Protein AF-A0AAU6R6V4-F1 (afdb_monomer_lite)

Structure (mmCIF, N/CA/C/O backbone):
data_AF-A0AAU6R6V4-F1
#
_entry.id   AF-A0AAU6R6V4-F1
#
loop_
_atom_site.group_PDB
_atom_site.id
_atom_site.type_symbol
_atom_site.label_atom_id
_atom_site.label_alt_id
_atom_site.label_comp_id
_atom_site.label_asym_id
_atom_site.label_entity_id
_atom_site.label_seq_id
_atom_site.pdbx_PDB_ins_code
_atom_site.Cartn_x
_atom_site.Cartn_y
_atom_site.Cartn_z
_atom_site.occupancy
_atom_site.B_iso_or_equiv
_atom_site.auth_seq_id
_atom_site.auth_comp_id
_atom_site.auth_asym_id
_atom_site.auth_atom_id
_atom_site.pdbx_PDB_model_num
ATOM 1 N N . MET A 1 1 ? -21.274 -19.424 3.485 1.00 89.50 1 MET A N 1
ATOM 2 C CA . MET A 1 1 ? -20.753 -18.038 3.479 1.00 89.50 1 MET A CA 1
ATOM 3 C C . MET A 1 1 ? -19.870 -17.840 4.703 1.00 89.50 1 MET A C 1
ATOM 5 O O . MET A 1 1 ? -20.222 -18.362 5.752 1.00 89.50 1 MET A O 1
ATOM 9 N N . LYS A 1 2 ? -18.734 -17.145 4.576 1.00 93.50 2 LYS A N 1
ATOM 10 C CA . LYS A 1 2 ? -17.855 -16.782 5.702 1.00 93.50 2 LYS A CA 1
ATOM 11 C C . LYS A 1 2 ? -17.654 -15.264 5.681 1.00 93.50 2 LYS A C 1
ATOM 13 O O . LYS A 1 2 ? -17.464 -14.715 4.601 1.00 93.50 2 LYS A O 1
ATOM 18 N N . ILE A 1 3 ? -17.742 -14.607 6.837 1.00 93.75 3 ILE A N 1
ATOM 19 C CA . ILE A 1 3 ? -17.631 -13.146 6.977 1.00 93.75 3 ILE A CA 1
ATOM 20 C C . ILE A 1 3 ? -16.409 -12.850 7.843 1.00 93.75 3 ILE A C 1
ATOM 22 O O . ILE A 1 3 ? -16.296 -13.384 8.946 1.00 93.75 3 ILE A O 1
ATOM 26 N N . TYR A 1 4 ? -15.512 -12.001 7.344 1.00 91.88 4 TYR A N 1
ATOM 27 C CA . TYR A 1 4 ? -1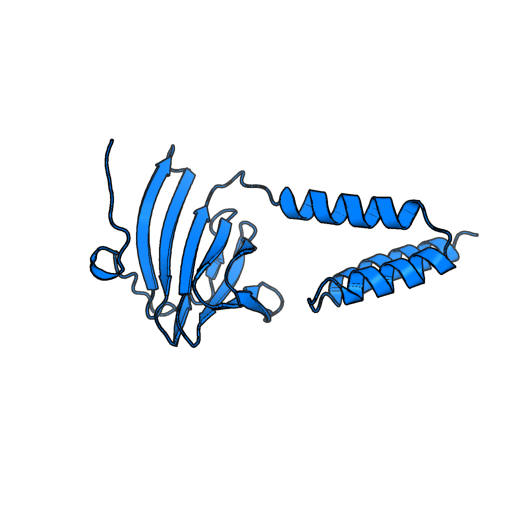4.274 -11.635 8.025 1.00 91.88 4 TYR A CA 1
ATOM 28 C C . TYR A 1 4 ? -14.221 -10.116 8.230 1.00 91.88 4 TYR A C 1
ATOM 30 O O . TYR A 1 4 ? -14.187 -9.375 7.249 1.00 91.88 4 TYR A O 1
ATOM 38 N N . PRO A 1 5 ? -14.236 -9.631 9.480 1.00 93.94 5 PRO A N 1
ATOM 39 C CA . PRO A 1 5 ? -14.067 -8.212 9.774 1.00 93.94 5 PRO A CA 1
ATOM 40 C C . PRO A 1 5 ? -12.617 -7.781 9.533 1.00 93.94 5 PRO A C 1
ATOM 42 O O . PRO A 1 5 ? -11.692 -8.451 9.984 1.00 93.94 5 PRO A O 1
ATOM 45 N N . LEU A 1 6 ? -12.434 -6.642 8.862 1.00 96.44 6 LEU A N 1
ATOM 46 C CA . LEU A 1 6 ? -11.124 -6.103 8.466 1.00 96.44 6 LEU A CA 1
ATOM 47 C C . LEU A 1 6 ? -10.718 -4.873 9.282 1.00 96.44 6 LEU A C 1
ATOM 49 O O . LEU A 1 6 ? -9.930 -4.052 8.825 1.00 96.44 6 LEU A O 1
ATOM 53 N N . GLU A 1 7 ? -11.266 -4.718 10.483 1.00 96.25 7 GLU A N 1
ATOM 54 C CA . GLU A 1 7 ? -10.914 -3.632 11.398 1.00 96.25 7 GLU A CA 1
ATOM 55 C C . GLU A 1 7 ? -9.426 -3.684 11.780 1.00 96.25 7 GLU A C 1
ATOM 57 O O . GLU A 1 7 ? -8.831 -4.759 11.895 1.00 96.25 7 GLU A O 1
ATOM 62 N N . LYS A 1 8 ? -8.824 -2.518 12.040 1.00 96.88 8 LYS A N 1
ATOM 63 C CA . LYS A 1 8 ? -7.417 -2.409 12.464 1.00 96.88 8 LYS A CA 1
ATOM 64 C C . LYS A 1 8 ? -7.114 -3.228 13.725 1.00 96.88 8 LYS A C 1
ATOM 66 O O . LYS A 1 8 ? -6.031 -3.782 13.845 1.00 96.88 8 LYS A O 1
ATOM 71 N N . SER A 1 9 ? -8.075 -3.343 14.646 1.00 96.69 9 SER A N 1
ATOM 72 C CA . SER A 1 9 ? -7.959 -4.123 15.892 1.00 96.69 9 SER A CA 1
ATOM 73 C C . SER A 1 9 ? -7.680 -5.615 15.665 1.00 96.69 9 SER A C 1
ATOM 75 O O . SER A 1 9 ? -7.180 -6.283 16.566 1.00 96.69 9 SER A O 1
ATOM 77 N N . LYS A 1 10 ? -7.995 -6.136 14.472 1.00 96.06 10 LYS A N 1
ATOM 78 C CA . LYS A 1 10 ? -7.774 -7.532 14.062 1.00 96.06 10 LYS A CA 1
ATOM 79 C C . LYS A 1 10 ? -6.592 -7.694 13.107 1.00 96.06 10 LYS A C 1
ATOM 81 O O . LYS A 1 10 ? -6.241 -8.816 12.750 1.00 96.06 10 LYS A O 1
ATOM 86 N N . ALA A 1 11 ? -5.975 -6.582 12.719 1.00 97.06 11 ALA A N 1
ATOM 87 C CA . ALA A 1 11 ? -4.837 -6.558 11.826 1.00 97.06 11 ALA A CA 1
ATOM 88 C C . ALA A 1 11 ? -3.541 -6.899 12.572 1.00 97.06 11 ALA A C 1
ATOM 90 O O . ALA A 1 11 ? -3.347 -6.556 13.739 1.00 97.06 11 ALA A O 1
ATOM 91 N N . THR A 1 12 ? -2.604 -7.518 11.862 1.00 96.94 12 THR A N 1
ATOM 92 C CA . THR A 1 12 ? -1.238 -7.695 12.355 1.00 96.94 12 THR A CA 1
ATOM 93 C C . THR A 1 12 ? -0.477 -6.388 12.182 1.00 96.94 12 THR A C 1
ATOM 95 O O . THR A 1 12 ? -0.356 -5.892 11.062 1.00 96.94 12 THR A O 1
ATOM 98 N N . LYS A 1 13 ? 0.052 -5.828 13.274 1.00 96.56 13 LYS A N 1
ATOM 99 C CA . LYS A 1 13 ? 0.957 -4.677 13.200 1.00 96.56 13 LYS A CA 1
ATOM 100 C C . LYS A 1 13 ? 2.293 -5.116 12.607 1.00 96.56 13 LYS A C 1
ATOM 102 O O . LYS A 1 13 ? 2.904 -6.061 13.105 1.00 96.56 13 LYS A O 1
ATOM 107 N N . ILE A 1 14 ? 2.753 -4.419 11.577 1.00 94.44 14 ILE A N 1
ATOM 108 C CA . ILE A 1 14 ? 4.052 -4.669 10.960 1.00 94.44 14 ILE A CA 1
ATOM 109 C C . ILE A 1 14 ? 5.026 -3.615 11.470 1.00 94.44 14 ILE A C 1
ATOM 111 O O . ILE A 1 14 ? 4.834 -2.421 11.252 1.00 94.44 14 ILE A O 1
ATOM 115 N N . ASN A 1 15 ? 6.076 -4.064 12.153 1.00 82.25 15 ASN A N 1
ATOM 116 C CA . ASN A 1 15 ? 7.101 -3.190 12.709 1.00 82.25 15 ASN A CA 1
ATOM 117 C C . ASN A 1 15 ? 8.443 -3.479 12.030 1.00 82.25 15 ASN A C 1
ATOM 119 O O . ASN A 1 15 ? 8.897 -4.620 12.007 1.00 82.25 15 ASN A O 1
ATOM 123 N N . ASN A 1 16 ? 9.077 -2.436 11.505 1.00 82.00 16 ASN A N 1
ATOM 124 C CA . ASN A 1 16 ? 10.467 -2.422 11.048 1.00 82.00 16 ASN A CA 1
ATOM 125 C C . ASN A 1 16 ? 10.981 -0.975 11.172 1.00 82.00 16 ASN A C 1
ATOM 127 O O . ASN A 1 16 ? 10.175 -0.054 11.261 1.00 82.00 16 ASN A O 1
ATOM 131 N N . HIS A 1 17 ? 12.294 -0.754 11.140 1.00 74.25 17 HIS A N 1
ATOM 132 C CA . HIS A 1 17 ? 12.924 0.566 11.255 1.00 74.25 17 HIS A CA 1
ATOM 133 C C . HIS A 1 17 ? 12.414 1.598 10.237 1.00 74.25 17 HIS A C 1
ATOM 135 O O . HIS A 1 17 ? 12.436 2.790 10.523 1.00 74.25 17 HIS A O 1
ATOM 141 N N . ASN A 1 18 ? 11.909 1.144 9.087 1.00 85.56 18 ASN A N 1
ATOM 142 C CA . ASN A 1 18 ? 11.387 2.010 8.030 1.00 85.56 18 ASN A CA 1
ATOM 143 C C . ASN A 1 18 ? 9.848 2.078 8.010 1.00 85.56 18 ASN A C 1
ATOM 145 O O . ASN A 1 18 ? 9.281 2.661 7.098 1.00 85.56 18 ASN A O 1
ATOM 149 N N . LEU A 1 19 ? 9.145 1.455 8.959 1.00 90.69 19 LEU A N 1
ATOM 150 C CA . LEU A 1 19 ? 7.682 1.371 8.961 1.00 90.69 19 LEU A CA 1
ATOM 151 C C . LEU A 1 19 ? 7.115 2.006 10.233 1.00 90.69 19 LEU A C 1
ATOM 153 O O . LEU A 1 19 ? 7.612 1.766 11.330 1.00 90.69 19 LEU A O 1
ATOM 157 N N . SER A 1 20 ? 6.033 2.769 10.099 1.00 95.06 20 SER A N 1
ATOM 158 C CA . SER A 1 20 ? 5.299 3.347 11.227 1.00 95.06 20 SER A CA 1
ATOM 159 C C . SER A 1 20 ? 3.798 3.272 10.983 1.00 95.06 20 SER A C 1
ATOM 161 O O . SER A 1 20 ? 3.332 3.545 9.880 1.00 95.06 20 SER A O 1
ATOM 163 N N . GLY A 1 21 ? 3.032 2.899 12.012 1.00 96.56 21 GLY A N 1
ATOM 164 C CA . GLY A 1 21 ? 1.567 2.888 11.952 1.00 96.56 21 GLY A CA 1
ATOM 165 C C . GLY A 1 21 ? 0.972 1.950 10.895 1.00 96.56 21 GLY A C 1
ATOM 166 O O . GLY A 1 21 ? -0.144 2.195 10.447 1.00 96.56 21 GLY A O 1
ATOM 167 N N . PHE A 1 22 ? 1.702 0.912 10.469 1.00 97.75 22 PHE A N 1
ATOM 168 C CA . PHE A 1 22 ? 1.306 0.017 9.380 1.00 97.75 22 PHE A CA 1
ATOM 169 C C . PHE A 1 22 ? 0.745 -1.314 9.898 1.00 97.75 22 PHE A C 1
ATOM 171 O O . PHE A 1 22 ? 1.382 -2.013 10.692 1.00 97.75 22 PHE A O 1
ATOM 178 N N . PHE A 1 23 ? -0.452 -1.677 9.436 1.00 98.19 23 PHE A N 1
ATOM 179 C CA . PHE A 1 23 ? -1.161 -2.880 9.866 1.00 98.19 23 PHE A CA 1
ATOM 180 C C . PHE A 1 23 ? -1.758 -3.630 8.678 1.00 98.19 23 PHE A C 1
ATOM 182 O O . PHE A 1 23 ? -2.286 -3.018 7.751 1.00 98.19 23 PHE A O 1
ATOM 189 N N . ILE A 1 24 ? -1.737 -4.963 8.739 1.00 97.44 24 ILE A N 1
ATOM 190 C CA . ILE A 1 24 ? -2.185 -5.842 7.657 1.00 97.44 24 ILE A CA 1
ATOM 191 C C . ILE A 1 24 ? -3.247 -6.831 8.144 1.00 97.44 24 ILE A C 1
ATOM 193 O O . ILE A 1 24 ? -3.020 -7.605 9.074 1.00 97.44 24 ILE A O 1
ATOM 197 N N . ASN A 1 25 ? -4.378 -6.871 7.445 1.00 97.56 25 ASN A N 1
ATOM 198 C CA . ASN A 1 25 ? -5.284 -8.013 7.401 1.00 97.56 25 ASN A CA 1
ATOM 199 C C . ASN A 1 25 ? -5.030 -8.789 6.105 1.00 97.56 25 ASN A C 1
ATOM 201 O O . ASN A 1 25 ? -5.316 -8.301 5.010 1.00 97.56 25 ASN A O 1
ATOM 205 N N . ARG A 1 26 ? -4.513 -10.013 6.210 1.00 95.56 26 ARG A N 1
ATOM 206 C CA . ARG A 1 26 ? -4.324 -10.871 5.037 1.00 95.56 26 ARG A CA 1
ATOM 207 C C . ARG A 1 26 ? -5.675 -11.403 4.568 1.00 95.56 26 ARG A C 1
ATOM 209 O O . ARG A 1 26 ? -6.365 -12.062 5.340 1.00 95.56 26 ARG A O 1
ATOM 216 N N . LEU A 1 27 ? -6.034 -11.136 3.313 1.00 94.81 27 LEU A N 1
ATOM 217 C CA . LEU A 1 27 ? -7.287 -11.620 2.729 1.00 94.81 27 LEU A CA 1
ATOM 218 C C . LEU A 1 27 ? -7.119 -13.026 2.165 1.00 94.81 27 LEU A C 1
ATOM 220 O O . LEU A 1 27 ? -7.922 -13.910 2.450 1.00 94.81 27 LEU A O 1
ATOM 224 N N . THR A 1 28 ? -6.072 -13.238 1.368 1.00 93.62 28 THR A N 1
ATOM 225 C CA . THR A 1 28 ? -5.750 -14.554 0.813 1.00 93.62 28 THR A CA 1
ATOM 226 C C . THR A 1 28 ? -4.313 -14.605 0.302 1.00 93.62 28 THR A C 1
ATOM 228 O O . THR A 1 28 ? -3.683 -13.577 0.036 1.00 93.62 28 THR A O 1
ATOM 231 N N . THR A 1 29 ? -3.811 -15.823 0.139 1.00 89.44 29 THR A N 1
ATOM 232 C CA . THR A 1 29 ? -2.584 -16.115 -0.595 1.00 89.44 29 THR A CA 1
ATOM 233 C C . THR A 1 29 ? -2.865 -17.284 -1.530 1.00 89.44 29 THR A C 1
ATOM 235 O O . THR A 1 29 ? -3.435 -18.284 -1.097 1.00 89.44 29 THR A O 1
ATOM 238 N N . LEU A 1 30 ? -2.485 -17.159 -2.801 1.00 87.69 30 LEU A N 1
ATOM 239 C CA . LEU A 1 30 ? -2.661 -18.200 -3.818 1.00 87.69 30 LEU A CA 1
ATOM 240 C C . LEU A 1 30 ? -1.299 -18.640 -4.356 1.00 87.69 30 LEU A C 1
ATOM 242 O O . LEU A 1 30 ? -0.473 -17.797 -4.716 1.00 87.69 30 LEU A O 1
ATOM 246 N N . ASP A 1 31 ? -1.071 -19.955 -4.381 1.00 86.44 31 ASP A N 1
ATOM 247 C CA . ASP A 1 31 ? 0.128 -20.620 -4.916 1.00 86.44 31 ASP A CA 1
ATOM 248 C C . ASP A 1 31 ? 1.465 -20.003 -4.461 1.00 86.44 31 ASP A C 1
ATOM 250 O O . ASP A 1 31 ? 2.460 -20.029 -5.185 1.00 86.44 31 ASP A O 1
ATOM 254 N N . SER A 1 32 ? 1.479 -19.394 -3.269 1.00 76.19 32 SER A N 1
ATOM 255 C CA . SER A 1 32 ? 2.606 -18.643 -2.686 1.00 76.19 32 SER A CA 1
ATOM 256 C C . SER A 1 32 ? 3.137 -17.473 -3.530 1.00 76.19 32 SER A C 1
ATOM 258 O O . SER A 1 32 ? 4.158 -16.887 -3.182 1.00 76.19 32 SER A O 1
ATOM 260 N N . LYS A 1 33 ? 2.460 -17.116 -4.625 1.00 85.00 33 LYS A N 1
ATOM 261 C CA . LYS A 1 33 ? 2.878 -16.067 -5.570 1.00 85.00 33 LYS A CA 1
ATOM 262 C C . LYS A 1 33 ? 1.920 -14.891 -5.614 1.00 85.00 33 LYS A C 1
ATOM 264 O O . LYS A 1 33 ? 2.316 -13.827 -6.069 1.00 85.00 33 LYS A O 1
ATOM 269 N N . ILE A 1 34 ? 0.676 -15.086 -5.181 1.00 91.56 34 ILE A N 1
ATOM 270 C CA . ILE A 1 34 ? -0.345 -14.044 -5.147 1.00 91.56 34 ILE A CA 1
ATOM 271 C C . ILE A 1 34 ? -0.645 -13.729 -3.695 1.00 91.56 34 ILE A C 1
ATOM 273 O O . ILE A 1 34 ? -1.027 -14.623 -2.943 1.00 91.56 34 ILE A O 1
ATOM 277 N N . SER A 1 35 ? -0.509 -12.469 -3.313 1.00 95.00 35 SER A N 1
ATOM 278 C CA . SER A 1 35 ? -0.804 -11.980 -1.971 1.00 95.00 35 SER A CA 1
ATOM 279 C C . SER A 1 35 ? -1.799 -10.831 -2.086 1.00 95.00 35 SER A C 1
ATOM 281 O O . SER A 1 35 ? -1.602 -9.908 -2.873 1.00 95.00 35 SER A O 1
ATOM 283 N N . ILE A 1 36 ? -2.911 -10.928 -1.353 1.00 96.75 36 ILE A N 1
ATOM 284 C CA . ILE A 1 36 ? -3.918 -9.868 -1.279 1.00 96.75 36 ILE A CA 1
ATOM 285 C C . ILE A 1 36 ? -4.100 -9.498 0.186 1.00 96.75 36 ILE A C 1
ATOM 287 O O . ILE A 1 36 ? -4.497 -10.327 1.013 1.00 96.75 36 ILE A O 1
ATOM 291 N N . ASN A 1 37 ? -3.834 -8.236 0.497 1.00 97.44 37 ASN A N 1
ATOM 292 C CA . ASN A 1 37 ? -3.842 -7.701 1.848 1.00 97.44 37 ASN A CA 1
ATOM 293 C C . ASN A 1 37 ? -4.732 -6.465 1.917 1.00 97.44 37 ASN A C 1
ATOM 295 O O . ASN A 1 37 ? -4.631 -5.583 1.072 1.00 97.44 37 ASN A O 1
ATOM 299 N N . PHE A 1 38 ? -5.565 -6.372 2.949 1.00 98.19 38 PHE A N 1
ATOM 300 C CA . PHE A 1 38 ? -6.206 -5.122 3.336 1.00 98.19 38 PHE A CA 1
ATOM 301 C C . PHE A 1 38 ? -5.348 -4.456 4.404 1.00 98.19 38 PHE A C 1
ATOM 303 O O . PHE A 1 38 ? -5.044 -5.070 5.429 1.00 98.19 38 PHE A O 1
ATOM 310 N N . ILE A 1 39 ? -4.953 -3.213 4.175 1.00 98.12 39 ILE A N 1
ATOM 311 C CA . ILE A 1 39 ? -4.024 -2.500 5.036 1.00 98.12 39 ILE A CA 1
ATOM 312 C C . ILE A 1 39 ? -4.669 -1.293 5.699 1.00 98.12 39 ILE A C 1
ATOM 314 O O . ILE A 1 39 ? -5.554 -0.649 5.136 1.00 98.12 39 ILE A O 1
ATOM 318 N N . HIS A 1 40 ? -4.152 -0.975 6.880 1.00 98.44 40 HIS A N 1
ATOM 319 C CA . HIS A 1 40 ? -4.403 0.275 7.581 1.00 98.44 40 HIS A CA 1
ATOM 320 C C . HIS A 1 40 ? -3.067 0.983 7.746 1.00 98.44 40 HIS A C 1
ATOM 322 O O . HIS A 1 40 ? -2.103 0.380 8.228 1.00 98.44 40 HIS A O 1
ATOM 328 N N . LEU A 1 41 ? -3.023 2.255 7.375 1.00 98.12 41 LEU A N 1
ATOM 329 C CA . LEU A 1 41 ? -1.933 3.149 7.729 1.00 98.12 41 LEU A CA 1
ATOM 330 C C . LEU A 1 41 ? -2.515 4.233 8.630 1.00 98.12 41 LEU A C 1
ATOM 332 O O . LEU A 1 41 ? -3.467 4.916 8.253 1.00 98.12 41 LEU A O 1
ATOM 336 N N . GLU A 1 42 ? -1.996 4.351 9.845 1.00 97.94 42 GLU A N 1
ATOM 337 C CA . GLU A 1 42 ? -2.451 5.369 10.793 1.00 97.94 42 GLU A CA 1
ATOM 338 C C . GLU A 1 42 ? -2.075 6.782 10.333 1.00 97.94 42 GLU A C 1
ATOM 340 O O . GLU A 1 42 ? -1.270 6.962 9.421 1.00 97.94 42 GLU A O 1
ATOM 345 N N . ALA A 1 43 ? -2.651 7.799 10.980 1.00 97.69 43 ALA A N 1
ATOM 346 C CA . ALA A 1 43 ? -2.207 9.177 10.809 1.00 97.69 43 ALA A CA 1
ATOM 347 C C . ALA A 1 43 ? -0.694 9.283 11.057 1.00 97.69 43 ALA A C 1
ATOM 349 O O . ALA A 1 43 ? -0.175 8.712 12.019 1.00 97.69 43 ALA A O 1
ATOM 350 N N . ASN A 1 44 ? 0.005 10.004 10.179 1.00 97.31 44 ASN A N 1
ATOM 351 C CA . ASN A 1 44 ? 1.471 10.083 10.127 1.00 97.31 44 ASN A CA 1
ATOM 352 C C . ASN A 1 44 ? 2.180 8.732 9.898 1.00 97.31 44 ASN A C 1
ATOM 354 O O . ASN A 1 44 ? 3.377 8.601 10.164 1.00 97.31 44 ASN A O 1
ATOM 358 N N . GLY A 1 45 ? 1.455 7.713 9.434 1.00 97.12 45 GLY A N 1
ATOM 359 C CA . GLY A 1 45 ? 2.003 6.400 9.135 1.00 97.12 45 GLY A CA 1
ATOM 360 C C . GLY A 1 45 ? 2.859 6.404 7.869 1.00 97.12 45 GLY A C 1
ATOM 361 O O . GLY A 1 45 ? 2.666 7.199 6.943 1.00 97.12 45 GLY A O 1
ATOM 362 N N . ILE A 1 46 ? 3.833 5.496 7.846 1.00 96.31 46 ILE A N 1
ATOM 363 C CA . ILE A 1 46 ? 4.866 5.405 6.817 1.00 96.31 46 ILE A CA 1
ATOM 364 C C . ILE A 1 46 ? 5.077 3.936 6.455 1.00 96.31 46 ILE A C 1
ATOM 366 O O . ILE A 1 46 ? 5.383 3.112 7.317 1.00 96.31 46 ILE A O 1
ATOM 370 N N . ILE A 1 47 ? 4.957 3.625 5.168 1.00 95.44 47 ILE A N 1
ATOM 371 C CA . ILE A 1 47 ? 5.546 2.442 4.549 1.00 95.44 47 ILE A CA 1
ATOM 372 C C . ILE A 1 47 ? 6.834 2.920 3.879 1.00 95.44 47 ILE A C 1
ATOM 374 O O . ILE A 1 47 ? 6.796 3.441 2.765 1.00 95.44 47 ILE A O 1
ATOM 378 N N . GLY A 1 48 ? 7.949 2.843 4.605 1.00 92.56 48 GLY A N 1
ATOM 379 C CA . GLY A 1 48 ? 9.197 3.490 4.212 1.00 92.56 48 GLY A CA 1
ATOM 380 C C . GLY A 1 48 ? 9.819 2.898 2.963 1.00 92.56 48 GLY A C 1
ATOM 381 O O . GLY A 1 48 ? 9.443 1.821 2.503 1.00 92.56 48 GLY A O 1
ATOM 382 N N . ASN A 1 49 ? 10.800 3.619 2.436 1.00 92.31 49 ASN A N 1
ATOM 383 C CA . ASN A 1 49 ? 11.397 3.315 1.146 1.00 92.31 49 ASN A CA 1
ATOM 384 C C . ASN A 1 49 ? 11.974 1.887 1.062 1.00 92.31 49 ASN A C 1
ATOM 386 O O . ASN A 1 49 ? 12.897 1.532 1.803 1.00 92.31 49 ASN A O 1
ATOM 390 N N . HIS A 1 50 ? 11.445 1.075 0.147 1.00 91.94 50 HIS A N 1
ATOM 391 C CA . HIS A 1 50 ? 11.912 -0.287 -0.116 1.00 91.94 50 HIS A CA 1
ATOM 392 C C . HIS A 1 50 ? 11.643 -0.701 -1.567 1.00 91.94 50 HIS A C 1
ATOM 394 O O . HIS A 1 50 ? 10.895 -0.049 -2.291 1.00 91.94 50 HIS A O 1
ATOM 400 N N . LYS A 1 51 ? 12.289 -1.787 -2.009 1.00 93.69 51 LYS A N 1
ATOM 401 C CA . LYS A 1 51 ? 12.027 -2.373 -3.328 1.00 93.69 51 LYS A CA 1
ATOM 402 C C . LYS A 1 51 ? 10.722 -3.152 -3.298 1.00 93.69 51 LYS A C 1
ATOM 404 O O . LYS A 1 51 ? 10.540 -3.981 -2.408 1.00 93.69 51 LYS A O 1
ATOM 409 N N . ALA A 1 52 ? 9.887 -2.964 -4.312 1.00 94.12 52 ALA A N 1
ATOM 410 C CA . ALA A 1 52 ? 8.786 -3.871 -4.597 1.00 94.12 52 ALA A CA 1
ATOM 411 C C . ALA A 1 52 ? 9.359 -5.272 -4.907 1.00 94.12 52 ALA A C 1
ATOM 413 O O . ALA A 1 52 ? 10.161 -5.404 -5.835 1.00 94.12 52 ALA A O 1
ATOM 414 N N . PRO A 1 53 ? 9.026 -6.323 -4.137 1.00 93.31 53 PRO A N 1
ATOM 415 C CA . PRO A 1 53 ? 9.600 -7.657 -4.346 1.00 93.31 53 PRO A CA 1
ATOM 416 C C . PRO A 1 53 ? 9.073 -8.329 -5.622 1.00 93.31 53 PRO A C 1
ATOM 418 O O . PRO A 1 53 ? 9.756 -9.153 -6.225 1.00 93.31 53 PRO A O 1
ATOM 421 N N . VAL A 1 54 ? 7.858 -7.966 -6.024 1.00 95.38 54 VAL A N 1
ATOM 422 C CA . VAL A 1 54 ? 7.159 -8.368 -7.247 1.00 95.38 54 VAL A CA 1
ATOM 423 C C . VAL A 1 54 ? 6.325 -7.180 -7.725 1.00 95.38 54 VAL A C 1
ATOM 425 O O . VAL A 1 54 ? 6.225 -6.180 -7.012 1.00 95.38 54 VAL A O 1
ATOM 428 N N . ASN A 1 55 ? 5.695 -7.294 -8.893 1.00 95.50 55 ASN A N 1
ATOM 429 C CA . ASN A 1 55 ? 4.713 -6.303 -9.317 1.00 95.50 55 ASN A CA 1
ATOM 430 C C . ASN A 1 55 ? 3.581 -6.222 -8.288 1.00 95.50 55 ASN A C 1
ATOM 432 O O . ASN A 1 55 ? 3.070 -7.248 -7.818 1.00 95.50 55 ASN A O 1
ATOM 436 N N . GLN A 1 56 ? 3.198 -5.000 -7.939 1.00 95.62 56 GLN A N 1
ATOM 437 C CA . GLN A 1 56 ? 2.208 -4.762 -6.900 1.00 95.62 56 GLN A CA 1
ATOM 438 C C . GLN A 1 56 ? 1.303 -3.573 -7.222 1.00 95.62 56 GLN A C 1
ATOM 440 O O . GLN A 1 56 ? 1.720 -2.603 -7.849 1.00 95.62 56 GLN A O 1
ATOM 445 N N . ILE A 1 57 ? 0.058 -3.647 -6.761 1.00 96.00 57 ILE A N 1
ATOM 446 C CA . ILE A 1 57 ? -0.910 -2.554 -6.817 1.00 96.00 57 ILE A CA 1
ATOM 447 C C . ILE A 1 57 ? -1.253 -2.125 -5.396 1.00 96.00 57 ILE A C 1
ATOM 449 O O . ILE A 1 57 ? -1.658 -2.958 -4.586 1.00 96.00 57 ILE A O 1
ATOM 453 N N . LEU A 1 58 ? -1.166 -0.823 -5.132 1.00 96.81 58 LEU A N 1
ATOM 454 C CA . LEU A 1 58 ? -1.737 -0.164 -3.963 1.00 96.81 58 LEU A CA 1
ATOM 455 C C . LEU A 1 58 ? -3.036 0.540 -4.373 1.00 96.81 58 LEU A C 1
ATOM 457 O O . LEU A 1 58 ? -3.005 1.561 -5.055 1.00 96.81 58 LEU A O 1
ATOM 461 N N . LEU A 1 59 ? -4.180 0.007 -3.952 1.00 97.25 59 LEU A N 1
ATOM 462 C CA . LEU A 1 59 ? -5.504 0.578 -4.209 1.00 97.25 59 LEU A CA 1
ATOM 463 C C . LEU A 1 59 ? -6.013 1.320 -2.974 1.00 97.25 59 LEU A C 1
ATOM 465 O O . LEU A 1 59 ? -6.324 0.688 -1.964 1.00 97.25 59 LEU A O 1
ATOM 469 N N . ILE A 1 60 ? -6.159 2.641 -3.057 1.00 97.75 60 ILE A N 1
ATOM 470 C CA . ILE A 1 60 ? -6.661 3.458 -1.949 1.00 97.75 60 ILE A CA 1
ATOM 471 C C . ILE A 1 60 ? -8.186 3.351 -1.876 1.00 97.75 60 ILE A C 1
ATOM 473 O O . ILE A 1 60 ? -8.911 3.799 -2.766 1.00 97.75 60 ILE A O 1
ATOM 477 N N . VAL A 1 61 ? -8.679 2.784 -0.777 1.00 97.81 61 VAL A N 1
ATOM 478 C CA . VAL A 1 61 ? -10.116 2.619 -0.512 1.00 97.81 61 VAL A CA 1
ATOM 479 C C . VAL A 1 61 ? -10.658 3.817 0.267 1.00 97.81 61 VAL A C 1
ATOM 481 O O . VAL A 1 61 ? -11.766 4.286 0.012 1.00 97.81 61 VAL A O 1
ATOM 484 N N . GLN A 1 62 ? -9.873 4.340 1.208 1.00 98.19 62 GLN A N 1
ATOM 485 C CA . GLN A 1 62 ? -10.244 5.480 2.042 1.00 98.19 62 GLN A CA 1
ATOM 486 C C . GLN A 1 62 ? -9.002 6.267 2.451 1.00 98.19 62 GLN A C 1
ATOM 488 O O . GLN A 1 62 ? -7.949 5.678 2.673 1.00 98.19 62 GLN A O 1
ATOM 493 N N . GLY A 1 63 ? -9.156 7.580 2.619 1.00 97.81 63 GLY A N 1
ATOM 494 C CA . GLY A 1 63 ? -8.068 8.470 3.013 1.00 97.81 63 GLY A CA 1
ATOM 495 C C . GLY A 1 63 ? -7.203 8.878 1.827 1.00 97.81 63 GLY A C 1
ATOM 496 O O . GLY A 1 63 ? -7.660 8.899 0.679 1.00 97.81 63 GLY A O 1
ATOM 497 N N . GLU A 1 64 ? -5.962 9.227 2.133 1.00 97.50 64 GLU A N 1
ATOM 498 C CA . GLU A 1 64 ? -5.012 9.804 1.188 1.00 97.50 64 GLU A CA 1
ATOM 499 C C . GLU A 1 64 ? -3.577 9.428 1.540 1.00 97.50 64 GLU A C 1
ATOM 501 O O . GLU A 1 64 ? -3.250 9.141 2.696 1.00 97.50 64 GLU A O 1
ATOM 506 N N . ALA A 1 65 ? -2.720 9.436 0.529 1.00 97.19 65 ALA A N 1
ATOM 507 C CA . ALA A 1 65 ? -1.307 9.145 0.654 1.00 97.19 65 ALA A CA 1
ATOM 508 C C . ALA A 1 65 ? -0.470 10.070 -0.225 1.00 97.19 65 ALA A C 1
ATOM 510 O O . ALA A 1 65 ? -0.913 10.555 -1.261 1.00 97.19 65 ALA A O 1
ATOM 511 N N . ILE A 1 66 ? 0.778 10.248 0.183 1.00 96.88 66 ILE A N 1
ATOM 512 C CA . ILE A 1 66 ? 1.864 10.735 -0.650 1.00 96.88 66 ILE A CA 1
ATOM 513 C C . ILE A 1 66 ? 2.700 9.509 -1.004 1.00 96.88 66 ILE A C 1
ATOM 515 O O . ILE A 1 66 ? 3.246 8.851 -0.115 1.00 96.88 66 ILE A O 1
ATOM 519 N N . VAL A 1 67 ? 2.783 9.194 -2.291 1.00 95.25 67 VAL A N 1
ATOM 520 C CA . VAL A 1 67 ? 3.537 8.053 -2.813 1.00 95.25 67 VAL A CA 1
ATOM 521 C C . VAL A 1 67 ? 4.732 8.567 -3.595 1.00 95.25 67 VAL A C 1
ATOM 523 O O . VAL A 1 67 ? 4.600 9.510 -4.368 1.00 95.25 67 VAL A O 1
ATOM 526 N N . SER A 1 68 ? 5.900 7.963 -3.411 1.00 91.25 68 SER A N 1
ATOM 527 C CA . SER A 1 68 ? 7.093 8.296 -4.194 1.00 91.25 68 SER A CA 1
ATOM 528 C C . SER A 1 68 ? 7.712 7.047 -4.808 1.00 91.25 68 SER A C 1
ATOM 530 O O . SER A 1 68 ? 7.639 5.974 -4.212 1.00 91.25 68 SER A O 1
ATOM 532 N N . SER A 1 69 ? 8.302 7.210 -5.993 1.00 85.56 69 SER A N 1
ATOM 533 C CA . SER A 1 69 ? 9.012 6.175 -6.757 1.00 85.56 69 SER A CA 1
ATOM 534 C C . SER A 1 69 ? 10.440 6.640 -7.105 1.00 85.56 69 SER A C 1
ATOM 536 O O . SER A 1 69 ? 10.805 7.779 -6.808 1.00 85.56 69 SER A O 1
ATOM 538 N N . LYS A 1 70 ? 11.235 5.768 -7.744 1.00 66.12 70 LYS A N 1
ATOM 539 C CA . LYS A 1 70 ? 12.635 5.829 -8.231 1.00 66.12 70 LYS A CA 1
ATOM 540 C C . LYS A 1 70 ? 13.228 7.209 -8.591 1.00 66.12 70 LYS A C 1
ATOM 542 O O . LYS A 1 70 ? 14.440 7.363 -8.490 1.00 66.12 70 LYS A O 1
ATOM 547 N N . ASN A 1 71 ? 12.418 8.204 -8.955 1.00 61.22 71 ASN A N 1
ATOM 548 C CA . ASN A 1 71 ? 12.851 9.568 -9.297 1.00 61.22 71 ASN A CA 1
ATOM 549 C C . ASN A 1 71 ? 12.557 10.621 -8.203 1.00 61.22 71 ASN A C 1
ATOM 551 O O . ASN A 1 71 ? 12.619 11.818 -8.470 1.00 61.22 71 ASN A O 1
ATOM 555 N N . HIS A 1 72 ? 12.203 10.197 -6.984 1.00 59.78 72 HIS A N 1
ATOM 556 C CA . HIS A 1 72 ? 11.826 11.041 -5.836 1.00 59.78 72 HIS A CA 1
ATOM 557 C C . HIS A 1 72 ? 10.641 11.993 -6.068 1.00 59.78 72 HIS A C 1
ATOM 559 O O . HIS A 1 72 ? 10.296 12.781 -5.184 1.00 59.78 72 HIS A O 1
ATOM 565 N N . THR A 1 73 ? 9.969 11.912 -7.216 1.00 75.19 73 THR A N 1
ATOM 566 C CA . THR A 1 73 ? 8.734 12.654 -7.446 1.00 75.19 73 THR A CA 1
ATOM 567 C C . THR A 1 73 ? 7.652 12.047 -6.566 1.00 75.19 73 THR A C 1
ATOM 569 O O . THR A 1 73 ? 7.291 10.879 -6.705 1.00 75.19 73 THR A O 1
ATOM 572 N N . SER A 1 74 ? 7.197 12.836 -5.599 1.00 87.19 74 SER A N 1
ATOM 573 C CA . SER A 1 74 ? 6.108 12.462 -4.709 1.00 87.19 74 SER A CA 1
ATOM 574 C C . SER A 1 74 ? 4.786 12.896 -5.333 1.00 87.19 74 SER A C 1
ATOM 576 O O . SER A 1 74 ? 4.645 14.049 -5.738 1.00 87.19 74 SER A O 1
ATOM 578 N N . VAL A 1 75 ? 3.825 11.984 -5.397 1.00 91.00 75 VAL A N 1
ATOM 579 C CA . VAL A 1 75 ? 2.487 12.210 -5.945 1.00 91.00 75 VAL A CA 1
ATOM 580 C C . VAL A 1 75 ? 1.463 11.987 -4.843 1.00 91.00 75 VAL A C 1
ATOM 582 O O . VAL A 1 75 ? 1.516 10.990 -4.120 1.00 91.00 75 VAL A O 1
ATOM 585 N N . SER A 1 76 ? 0.526 12.922 -4.713 1.00 94.75 76 SER A N 1
ATOM 586 C CA . SER A 1 76 ? -0.615 12.765 -3.816 1.00 94.75 76 SER A CA 1
ATOM 587 C C . SER A 1 76 ? -1.683 11.903 -4.480 1.00 94.75 76 SER A C 1
ATOM 589 O O . SER A 1 76 ? -2.116 12.188 -5.594 1.00 94.75 76 SER A O 1
ATOM 591 N N . VAL A 1 77 ? -2.133 10.872 -3.775 1.00 95.50 77 VAL A N 1
ATOM 592 C CA . VAL A 1 77 ? -3.199 9.957 -4.194 1.00 95.50 77 VAL A CA 1
ATOM 593 C C . VAL A 1 77 ? -4.268 9.883 -3.111 1.00 95.50 77 VAL A C 1
ATOM 595 O O . VAL A 1 77 ? -3.992 10.087 -1.929 1.00 95.50 77 VAL A O 1
ATOM 598 N N . SER A 1 78 ? -5.507 9.595 -3.496 1.00 96.56 78 SER A N 1
ATOM 599 C CA . SER A 1 78 ? -6.631 9.514 -2.558 1.00 96.56 78 SER A CA 1
ATOM 600 C C . SER A 1 78 ? -7.561 8.362 -2.917 1.00 96.56 78 SER A C 1
ATOM 602 O O . SER A 1 78 ? -7.242 7.554 -3.789 1.00 96.56 78 SER A O 1
ATOM 604 N N . LYS A 1 79 ? -8.690 8.243 -2.212 1.00 96.19 79 LYS A N 1
ATOM 605 C CA . LYS A 1 79 ? -9.710 7.221 -2.487 1.00 96.19 79 LYS A CA 1
ATOM 606 C C . LYS A 1 79 ? -9.998 7.082 -3.988 1.00 96.19 79 LYS A C 1
ATOM 608 O O . LYS A 1 79 ? -10.096 8.075 -4.707 1.00 96.19 79 LYS A O 1
ATOM 613 N N . ASN A 1 80 ? -10.209 5.845 -4.426 1.00 93.44 80 ASN A N 1
ATOM 614 C CA . ASN A 1 80 ? -10.448 5.475 -5.825 1.00 93.44 80 ASN A CA 1
ATOM 615 C C . ASN A 1 80 ? -9.234 5.668 -6.752 1.00 93.44 80 ASN A C 1
ATOM 617 O O . ASN A 1 80 ? -9.394 5.672 -7.971 1.00 93.44 80 ASN A O 1
ATOM 621 N N . THR A 1 81 ? -8.024 5.789 -6.204 1.00 92.88 81 THR A N 1
ATOM 622 C CA . THR A 1 81 ?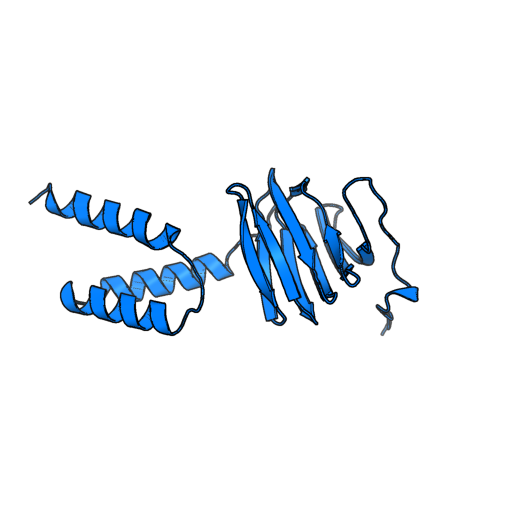 -6.772 5.755 -6.969 1.00 92.88 81 THR A CA 1
ATOM 623 C C . THR A 1 81 ? -6.044 4.431 -6.747 1.00 92.88 81 THR A C 1
ATOM 625 O O . THR A 1 81 ? -5.965 3.937 -5.621 1.00 92.88 81 THR A O 1
ATOM 628 N N . ALA A 1 82 ? -5.487 3.871 -7.820 1.00 94.44 82 ALA A N 1
ATOM 629 C CA . ALA A 1 82 ? -4.571 2.739 -7.773 1.00 94.44 82 ALA A CA 1
ATOM 630 C C . ALA A 1 82 ? -3.174 3.188 -8.212 1.00 94.44 82 ALA A C 1
ATOM 632 O O . ALA A 1 82 ? -3.043 3.928 -9.185 1.00 94.44 82 ALA A O 1
ATOM 633 N N . VAL A 1 83 ? -2.147 2.720 -7.511 1.00 93.38 83 VAL A N 1
ATOM 634 C CA . VAL A 1 83 ? -0.744 2.908 -7.884 1.00 93.38 83 VAL A CA 1
ATOM 635 C C . VAL A 1 83 ? -0.155 1.549 -8.207 1.00 93.38 83 VAL A C 1
ATOM 637 O O . VAL A 1 83 ? -0.311 0.616 -7.421 1.00 93.38 83 VAL A O 1
ATOM 640 N N . PHE A 1 84 ? 0.494 1.436 -9.358 1.00 93.81 84 PHE A N 1
ATOM 641 C CA . PHE A 1 84 ? 1.222 0.240 -9.759 1.00 93.81 84 PHE A CA 1
ATOM 642 C C . PHE A 1 84 ? 2.711 0.461 -9.502 1.00 93.81 84 PHE A C 1
ATOM 644 O O . PHE A 1 84 ? 3.231 1.511 -9.868 1.00 93.81 84 PHE A O 1
ATOM 651 N N . PHE A 1 85 ? 3.376 -0.521 -8.896 1.00 93.19 85 PHE A N 1
ATOM 652 C CA . PHE A 1 85 ? 4.828 -0.540 -8.757 1.00 93.19 85 PHE A CA 1
ATOM 653 C C . PHE A 1 85 ? 5.389 -1.782 -9.446 1.00 93.19 85 PHE A C 1
ATOM 655 O O . PHE A 1 85 ? 4.915 -2.901 -9.212 1.00 93.19 85 PHE A O 1
ATOM 662 N N . GLU A 1 86 ? 6.413 -1.586 -10.268 1.00 93.75 86 GLU A N 1
ATOM 663 C CA . GLU A 1 86 ? 7.131 -2.663 -10.939 1.00 93.75 86 GLU A CA 1
ATOM 664 C C . GLU A 1 86 ? 8.041 -3.419 -9.967 1.00 93.75 86 GLU A C 1
ATOM 666 O O . GLU A 1 86 ? 8.587 -2.865 -9.012 1.00 93.75 86 GLU A O 1
ATOM 671 N N . ALA A 1 87 ? 8.269 -4.703 -10.231 1.00 94.44 87 ALA A N 1
ATOM 672 C CA . ALA A 1 87 ? 9.233 -5.500 -9.491 1.00 94.44 87 ALA A CA 1
ATOM 673 C C . ALA A 1 87 ? 10.619 -4.828 -9.506 1.00 94.44 87 ALA A C 1
ATOM 675 O O . ALA A 1 87 ? 11.182 -4.512 -10.553 1.00 94.44 87 ALA A O 1
ATOM 676 N N . GLY A 1 88 ? 11.191 -4.634 -8.318 1.00 93.62 88 GLY A N 1
ATOM 677 C CA . GLY A 1 88 ? 12.465 -3.948 -8.112 1.00 93.62 88 GLY A CA 1
ATOM 678 C C . GLY A 1 88 ? 12.365 -2.425 -7.979 1.00 93.62 88 GLY A C 1
ATOM 679 O O . GLY A 1 88 ? 13.375 -1.797 -7.645 1.00 93.62 88 GLY A O 1
ATOM 680 N N . GLU A 1 89 ? 11.190 -1.828 -8.180 1.00 92.94 89 GLU A N 1
ATOM 681 C CA . GLU A 1 89 ? 10.968 -0.391 -8.036 1.00 92.94 89 GLU A CA 1
ATOM 682 C C . GLU A 1 89 ? 11.080 0.045 -6.568 1.00 92.94 89 GLU A C 1
ATOM 684 O O . GLU A 1 89 ? 10.404 -0.490 -5.682 1.00 92.94 89 GLU A O 1
ATOM 689 N N . MET A 1 90 ? 11.957 1.020 -6.304 1.00 93.00 90 MET A N 1
ATOM 690 C CA . MET A 1 90 ? 12.039 1.683 -5.002 1.00 93.00 90 MET A CA 1
ATOM 691 C C . MET A 1 90 ? 10.814 2.568 -4.824 1.00 93.00 90 MET A C 1
ATOM 693 O O . MET A 1 90 ? 10.579 3.440 -5.660 1.00 93.00 90 MET A O 1
ATOM 697 N N . HIS A 1 91 ? 10.080 2.376 -3.736 1.00 94.06 91 HIS A N 1
ATOM 698 C CA . HIS A 1 91 ? 8.902 3.173 -3.448 1.00 94.06 91 HIS A CA 1
ATOM 699 C C . HIS A 1 91 ? 8.697 3.383 -1.950 1.00 94.06 91 HIS A C 1
ATOM 701 O O . HIS A 1 91 ? 9.129 2.591 -1.111 1.00 94.06 91 HIS A O 1
ATOM 707 N N . GLU A 1 92 ? 7.984 4.456 -1.632 1.00 95.31 92 GLU A N 1
ATOM 708 C CA . GLU A 1 92 ? 7.561 4.814 -0.284 1.00 95.31 92 GLU A CA 1
ATOM 709 C C . GLU A 1 92 ? 6.119 5.321 -0.323 1.00 95.31 92 GLU A C 1
ATOM 711 O O . GLU A 1 92 ? 5.723 6.017 -1.258 1.00 95.31 92 GLU A O 1
ATOM 716 N N . THR A 1 93 ? 5.342 5.001 0.710 1.00 96.62 93 THR A N 1
ATOM 717 C CA . THR A 1 93 ? 3.985 5.525 0.909 1.00 96.62 93 THR A CA 1
ATOM 718 C C . THR A 1 93 ? 3.884 6.162 2.288 1.00 96.62 93 THR A C 1
ATOM 720 O O . THR A 1 93 ? 4.182 5.527 3.296 1.00 96.62 93 THR A O 1
ATOM 723 N N . ARG A 1 94 ? 3.434 7.413 2.350 1.00 97.00 94 ARG A N 1
ATOM 724 C CA . ARG A 1 94 ? 3.203 8.159 3.595 1.00 97.00 94 ARG A CA 1
ATOM 725 C C . ARG A 1 94 ? 1.787 8.697 3.634 1.00 97.00 94 ARG A C 1
ATOM 727 O O . ARG A 1 94 ? 1.185 8.921 2.591 1.00 97.00 94 ARG A O 1
ATOM 734 N N . THR A 1 95 ? 1.267 8.966 4.821 1.00 98.25 95 THR A N 1
ATOM 735 C CA . THR A 1 95 ? -0.026 9.639 4.985 1.00 98.25 95 THR A CA 1
ATOM 736 C C . THR A 1 95 ? 0.012 10.612 6.151 1.00 98.25 95 THR A C 1
ATOM 738 O O . THR A 1 95 ? 0.671 10.351 7.151 1.00 98.25 95 THR A O 1
ATOM 741 N N . ASN A 1 96 ? -0.719 11.721 6.037 1.00 97.69 96 ASN A N 1
ATOM 742 C CA . ASN A 1 96 ? -0.903 12.661 7.144 1.00 97.69 96 ASN A CA 1
ATOM 743 C C . ASN A 1 96 ? -2.090 12.233 8.017 1.00 97.69 96 ASN A C 1
ATOM 745 O O . ASN A 1 96 ? -1.973 12.143 9.235 1.00 97.69 96 ASN A O 1
ATOM 749 N N . ASN A 1 97 ? -3.217 11.901 7.382 1.00 97.81 97 ASN A N 1
ATOM 750 C CA . ASN A 1 97 ? -4.503 11.686 8.051 1.00 97.81 97 ASN A CA 1
ATOM 751 C C . ASN A 1 97 ? -4.877 10.204 8.227 1.00 97.81 97 ASN A C 1
ATOM 753 O O . ASN A 1 97 ? -5.873 9.891 8.878 1.00 97.81 97 ASN A O 1
ATOM 757 N N . GLY A 1 98 ? -4.073 9.291 7.681 1.00 98.00 98 GLY A N 1
ATOM 758 C CA . GLY A 1 98 ? -4.353 7.861 7.661 1.00 98.00 98 GLY A CA 1
ATOM 759 C C . GLY A 1 98 ? -5.035 7.418 6.367 1.00 98.00 98 GLY A C 1
ATOM 760 O O . GLY A 1 98 ? -5.623 8.220 5.635 1.00 98.00 98 GLY A O 1
ATOM 761 N N . LEU A 1 99 ? -4.956 6.120 6.077 1.00 98.19 99 LEU A N 1
ATOM 762 C CA . LEU A 1 99 ? -5.633 5.514 4.932 1.00 98.19 99 LEU A CA 1
ATOM 763 C C . LEU A 1 99 ? -5.966 4.040 5.165 1.00 98.19 99 LEU A C 1
ATOM 765 O O . LEU A 1 99 ? -5.307 3.347 5.944 1.00 98.19 99 LEU A O 1
ATOM 769 N N . ASN A 1 100 ? -6.944 3.566 4.396 1.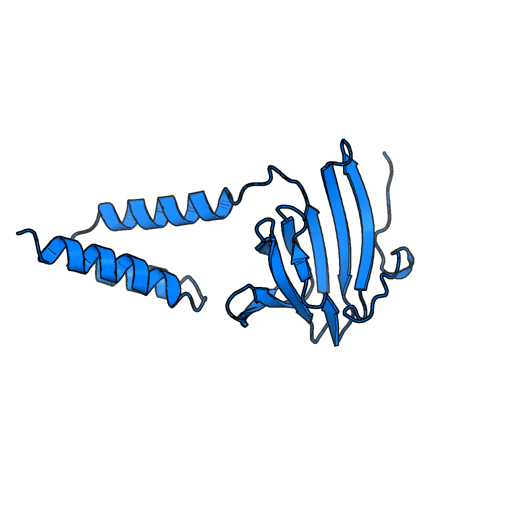00 98.50 100 ASN A N 1
ATOM 770 C CA . ASN A 1 100 ? -7.194 2.150 4.164 1.00 98.50 100 ASN A CA 1
ATOM 771 C C . ASN A 1 100 ? -6.927 1.839 2.695 1.00 98.50 100 ASN A C 1
ATOM 773 O O . ASN A 1 100 ? -7.397 2.560 1.807 1.00 98.50 100 ASN A O 1
ATOM 777 N N . ALA A 1 101 ? -6.219 0.748 2.432 1.00 98.38 101 ALA A N 1
ATOM 778 C CA . ALA A 1 101 ? -5.911 0.334 1.072 1.00 98.38 101 ALA A CA 1
ATOM 779 C C . ALA A 1 101 ? -5.895 -1.183 0.917 1.00 98.38 101 ALA A C 1
ATOM 781 O O . ALA A 1 101 ? -5.863 -1.931 1.891 1.00 98.38 101 ALA A O 1
ATOM 782 N N . VAL A 1 102 ? -5.908 -1.631 -0.333 1.00 98.25 102 VAL A N 1
ATOM 783 C CA . VAL A 1 102 ? -5.640 -3.019 -0.697 1.00 98.25 102 VAL A CA 1
ATOM 784 C C . VAL A 1 102 ? -4.288 -3.078 -1.390 1.00 98.25 102 VAL A C 1
ATOM 786 O O . VAL A 1 102 ? -4.038 -2.311 -2.315 1.00 98.25 102 VAL A O 1
ATOM 789 N N . ILE A 1 103 ? -3.434 -3.994 -0.943 1.00 97.38 103 ILE A N 1
ATOM 790 C CA . ILE A 1 103 ? -2.196 -4.357 -1.625 1.00 97.38 103 ILE A CA 1
ATOM 791 C C . ILE A 1 103 ? -2.425 -5.689 -2.337 1.00 97.38 103 ILE A C 1
ATOM 793 O O . ILE A 1 103 ? -2.841 -6.664 -1.706 1.00 97.38 103 ILE A O 1
ATOM 797 N N . ILE A 1 104 ? -2.170 -5.716 -3.642 1.00 96.75 104 ILE A N 1
ATOM 798 C CA . ILE A 1 104 ? -2.201 -6.922 -4.475 1.00 96.75 104 ILE A CA 1
ATOM 799 C C . ILE A 1 104 ? -0.800 -7.125 -5.031 1.00 96.75 104 ILE A C 1
ATOM 801 O O . ILE A 1 104 ? -0.314 -6.267 -5.753 1.00 96.75 104 ILE A O 1
ATOM 805 N N . GLU A 1 105 ? -0.176 -8.256 -4.735 1.00 96.00 105 GLU A N 1
ATOM 806 C CA . GLU A 1 105 ? 1.189 -8.582 -5.154 1.00 96.00 105 GLU A CA 1
ATOM 807 C C . GLU A 1 105 ? 1.173 -9.866 -5.971 1.00 96.00 105 GLU A C 1
ATOM 809 O O . GLU A 1 105 ? 0.613 -10.874 -5.523 1.00 96.00 105 GLU A O 1
ATOM 814 N N . ARG A 1 106 ? 1.784 -9.842 -7.159 1.00 95.12 106 ARG A N 1
ATOM 815 C CA . ARG A 1 106 ? 1.941 -11.029 -8.004 1.00 95.12 106 ARG A CA 1
ATOM 816 C C . ARG A 1 106 ? 3.041 -10.823 -9.060 1.00 95.12 106 ARG A C 1
ATOM 818 O O . ARG A 1 106 ? 3.026 -9.792 -9.723 1.00 95.12 106 ARG A O 1
ATOM 825 N N . PRO A 1 107 ? 3.948 -11.796 -9.297 1.00 93.62 107 PRO A N 1
ATOM 826 C CA . PRO A 1 107 ? 5.027 -11.666 -10.286 1.00 93.62 107 PRO A CA 1
ATOM 827 C C . PRO A 1 107 ? 4.583 -11.279 -11.705 1.00 93.62 107 PRO A C 1
ATOM 829 O O . PRO A 1 107 ? 5.255 -10.498 -12.364 1.00 93.62 107 PRO A O 1
ATOM 832 N N . ASP A 1 108 ? 3.466 -11.827 -12.178 1.00 91.31 108 ASP A N 1
ATOM 833 C CA . ASP A 1 108 ? 2.914 -11.645 -13.527 1.00 91.31 108 ASP A CA 1
ATOM 834 C C . ASP A 1 108 ? 1.753 -10.636 -13.580 1.00 91.31 108 ASP A C 1
ATOM 836 O O . ASP A 1 108 ? 0.999 -10.609 -14.554 1.00 91.31 108 ASP A O 1
ATOM 840 N N . LEU A 1 109 ? 1.593 -9.804 -12.543 1.00 91.69 109 LEU A N 1
ATOM 841 C CA . LEU A 1 109 ? 0.651 -8.683 -12.563 1.00 91.69 109 LEU A CA 1
ATOM 842 C C . LEU A 1 109 ? 1.073 -7.668 -13.634 1.00 91.69 109 LEU A C 1
ATOM 844 O O . LEU A 1 109 ? 2.253 -7.345 -13.736 1.00 91.69 109 LEU A O 1
ATOM 848 N N . LYS A 1 110 ? 0.122 -7.157 -14.415 1.00 88.62 110 LYS A N 1
ATOM 849 C CA . LYS A 1 110 ? 0.374 -6.190 -15.493 1.00 88.62 110 LYS A CA 1
ATOM 850 C C . LYS A 1 110 ? -0.328 -4.869 -15.220 1.00 88.62 110 LYS A C 1
ATOM 852 O O . LYS A 1 110 ? -1.366 -4.836 -14.560 1.00 88.62 110 LYS A O 1
ATOM 857 N N . ASP A 1 111 ? 0.203 -3.799 -15.787 1.00 83.81 111 ASP A N 1
ATOM 858 C CA . ASP A 1 111 ? -0.342 -2.444 -15.765 1.00 83.81 111 ASP A CA 1
ATOM 859 C C . ASP A 1 111 ? -1.381 -2.219 -16.885 1.00 83.81 111 ASP A C 1
ATOM 861 O O . ASP A 1 111 ? -1.476 -1.136 -17.462 1.00 83.81 111 ASP A O 1
ATOM 865 N N . ASP A 1 112 ? -2.206 -3.227 -17.196 1.00 77.81 112 ASP A N 1
ATOM 866 C CA . ASP A 1 112 ? -3.114 -3.212 -18.356 1.00 77.81 112 ASP A CA 1
ATOM 867 C C . ASP A 1 112 ? -4.028 -1.964 -18.393 1.00 77.81 112 ASP A C 1
ATOM 869 O O . ASP A 1 112 ? -4.377 -1.470 -19.467 1.00 77.81 112 ASP A O 1
ATOM 873 N N . LEU A 1 113 ? -4.379 -1.407 -17.226 1.00 64.62 113 LEU A N 1
ATOM 874 C CA . LEU A 1 113 ? -5.158 -0.170 -17.108 1.00 64.62 113 LEU A CA 1
ATOM 875 C C . LEU A 1 113 ? -4.421 1.050 -17.695 1.00 64.62 113 LEU A C 1
ATOM 877 O O . LEU A 1 113 ? -5.022 1.844 -18.421 1.00 64.62 113 LEU A O 1
ATOM 881 N N . PHE A 1 114 ? -3.119 1.176 -17.422 1.00 63.47 114 PHE A N 1
ATOM 882 C CA . PHE A 1 114 ? -2.267 2.221 -17.993 1.00 63.47 114 PHE A CA 1
ATOM 883 C C . PHE A 1 114 ? -2.079 2.012 -19.491 1.00 63.47 114 PHE A C 1
ATOM 885 O O . PHE A 1 114 ? -2.157 2.968 -20.266 1.00 63.47 114 PHE A O 1
ATOM 892 N N . HIS A 1 115 ? -1.906 0.760 -19.920 1.00 58.22 115 HIS A N 1
ATOM 893 C CA . HIS A 1 115 ? -1.787 0.438 -21.338 1.00 58.22 115 HIS A CA 1
ATOM 894 C C . HIS A 1 115 ? -3.037 0.855 -22.132 1.00 58.22 115 HIS A C 1
ATOM 896 O O . HIS A 1 115 ? -2.922 1.409 -23.227 1.00 58.22 115 HIS A O 1
ATOM 902 N N . ILE A 1 116 ? -4.236 0.655 -21.574 1.00 58.28 116 ILE A N 1
ATOM 903 C CA . ILE A 1 116 ? -5.500 1.076 -22.193 1.00 58.28 116 ILE A CA 1
ATOM 904 C C . ILE A 1 116 ? -5.582 2.605 -22.300 1.00 58.28 116 ILE A C 1
ATOM 906 O O . ILE A 1 116 ? -5.867 3.116 -23.385 1.00 58.28 116 ILE A O 1
ATOM 910 N N . ILE A 1 117 ? -5.300 3.334 -21.215 1.00 58.91 117 ILE A N 1
ATOM 911 C CA . ILE A 1 117 ? -5.346 4.807 -21.199 1.00 58.91 117 ILE A CA 1
ATOM 912 C C . ILE A 1 117 ? -4.366 5.385 -22.226 1.00 58.91 117 ILE A C 1
ATOM 914 O O . ILE A 1 117 ? -4.755 6.211 -23.051 1.00 58.91 117 ILE A O 1
ATOM 918 N N . ASN A 1 118 ? -3.125 4.894 -22.250 1.00 56.41 118 ASN A N 1
ATOM 919 C CA . ASN A 1 118 ? -2.120 5.342 -23.211 1.00 56.41 118 ASN A CA 1
ATOM 920 C C . ASN A 1 118 ? -2.527 5.030 -24.652 1.00 56.41 118 ASN A C 1
ATOM 922 O O . ASN A 1 118 ? -2.446 5.903 -25.512 1.00 56.41 118 ASN A O 1
ATOM 926 N N . LYS A 1 119 ? -3.044 3.827 -24.923 1.00 56.22 119 LYS A N 1
ATOM 927 C CA . LYS A 1 119 ? -3.502 3.448 -26.265 1.00 56.22 119 LYS A CA 1
ATOM 928 C C . LYS A 1 119 ? -4.630 4.349 -26.770 1.00 56.22 119 LYS A C 1
ATOM 930 O O . LYS A 1 119 ? -4.613 4.723 -27.943 1.00 56.22 119 LYS A O 1
ATOM 935 N N . PHE A 1 120 ? -5.588 4.715 -25.915 1.00 55.31 120 PHE A N 1
ATOM 936 C CA . PHE A 1 120 ? -6.643 5.663 -26.282 1.00 55.31 120 PHE A CA 1
ATOM 937 C C . PHE A 1 120 ? -6.087 7.067 -26.527 1.00 55.31 120 PHE A C 1
ATOM 939 O O . PHE A 1 120 ? -6.405 7.653 -27.560 1.00 55.31 120 PHE A O 1
ATOM 946 N N . SER A 1 121 ? -5.211 7.570 -25.654 1.00 58.09 121 SER A N 1
ATOM 947 C CA . SER A 1 121 ? -4.546 8.865 -25.836 1.00 58.09 121 SER A CA 1
ATOM 948 C C . SER A 1 121 ? -3.779 8.923 -27.158 1.00 58.09 121 SER A C 1
ATOM 950 O O . SER A 1 121 ? -3.971 9.846 -27.947 1.00 58.09 121 SER A O 1
ATOM 952 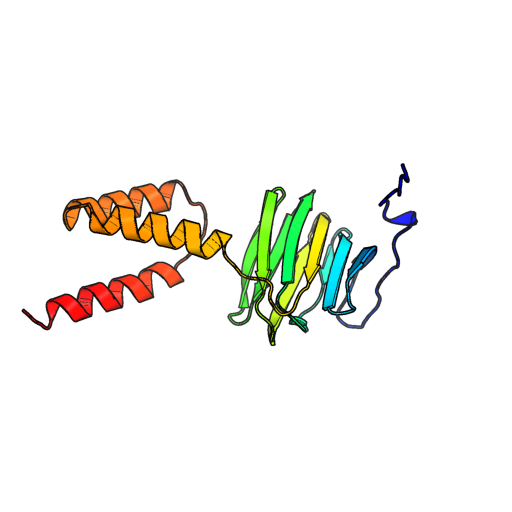N N . THR A 1 122 ? -2.985 7.897 -27.472 1.00 56.47 122 THR A N 1
ATOM 953 C CA . THR A 1 122 ? -2.271 7.794 -28.748 1.00 56.47 122 THR A CA 1
ATOM 954 C C . THR A 1 122 ? -3.247 7.739 -29.927 1.00 56.47 122 THR A C 1
ATOM 956 O O . THR A 1 122 ? -3.106 8.510 -30.872 1.00 56.47 122 THR A O 1
ATOM 959 N N . LEU A 1 123 ? -4.282 6.894 -29.880 1.00 53.59 123 LEU A N 1
ATOM 960 C CA . LEU A 1 123 ? -5.240 6.748 -30.984 1.00 53.59 123 LEU A CA 1
ATOM 961 C C . LEU A 1 123 ? -6.039 8.032 -31.260 1.00 53.59 123 LEU A C 1
ATOM 963 O O . LEU A 1 123 ? -6.340 8.326 -32.416 1.00 53.59 123 LEU A O 1
ATOM 967 N N . ILE A 1 124 ? -6.372 8.794 -30.215 1.00 57.69 124 ILE A N 1
ATOM 968 C CA . ILE A 1 124 ? -7.002 10.113 -30.327 1.00 57.69 124 ILE A CA 1
ATOM 969 C C . ILE A 1 124 ? -6.043 11.060 -31.056 1.00 57.69 124 ILE A C 1
ATOM 971 O O . ILE A 1 124 ? -6.427 11.632 -32.072 1.00 57.69 124 ILE A O 1
ATOM 975 N N . LEU A 1 125 ? -4.779 11.155 -30.633 1.00 54.41 125 LEU A N 1
ATOM 976 C CA . LEU A 1 125 ? -3.790 12.050 -31.251 1.00 54.41 125 LEU A CA 1
ATOM 977 C C . LEU A 1 125 ? -3.517 11.737 -32.727 1.00 54.41 125 LEU A C 1
ATOM 979 O O . LEU A 1 125 ? -3.355 12.656 -33.526 1.00 54.41 125 LEU A O 1
ATOM 983 N N . TYR A 1 126 ? -3.510 10.466 -33.127 1.00 58.91 126 TYR A N 1
ATOM 984 C CA . TYR A 1 126 ? -3.289 10.090 -34.529 1.00 58.91 126 TYR A CA 1
ATOM 985 C C . TYR A 1 126 ? -4.439 10.483 -35.476 1.00 58.91 126 TYR A C 1
ATOM 987 O O . TYR A 1 126 ? -4.231 10.509 -36.687 1.00 58.91 126 TYR A O 1
ATOM 995 N N . LYS A 1 127 ? -5.634 10.807 -34.962 1.00 55.22 127 LYS A N 1
ATOM 996 C CA . LYS A 1 127 ? -6.805 11.178 -35.780 1.00 55.22 127 LYS A CA 1
ATOM 997 C C . LYS A 1 127 ? -6.959 12.682 -36.040 1.00 55.22 127 LYS A C 1
ATOM 999 O O . LYS A 1 127 ? -7.834 13.059 -36.814 1.00 55.22 127 LYS A O 1
ATOM 1004 N N . PHE A 1 128 ? -6.138 13.530 -35.423 1.00 56.66 128 PHE A N 1
ATOM 1005 C CA . PHE A 1 128 ? -6.239 14.991 -35.522 1.00 56.66 128 PHE A CA 1
ATOM 1006 C C . PHE A 1 128 ? -5.140 15.592 -36.414 1.00 56.66 128 PHE A C 1
ATOM 1008 O O . PHE A 1 128 ? -4.054 15.026 -36.529 1.00 56.66 128 PHE A O 1
ATOM 1015 N N . SER A 1 129 ? -5.404 16.742 -37.049 1.00 57.06 129 SER A N 1
ATOM 1016 C CA . SER A 1 129 ? -4.361 17.528 -37.732 1.00 57.06 129 SER A CA 1
ATOM 1017 C C . SER A 1 129 ? -3.345 18.069 -36.713 1.00 57.06 129 SER A C 1
ATOM 1019 O O . SER A 1 129 ? -3.646 18.128 -35.523 1.00 57.06 129 SER A O 1
ATOM 1021 N N . ASP A 1 130 ? -2.141 18.482 -37.123 1.00 59.88 130 ASP A N 1
ATOM 1022 C CA . ASP A 1 130 ? -1.094 18.880 -36.160 1.00 59.88 130 ASP A CA 1
ATOM 1023 C C . ASP A 1 130 ? -1.499 20.052 -35.239 1.00 59.88 130 ASP A C 1
ATOM 1025 O O . ASP A 1 130 ? -1.129 20.061 -34.065 1.00 59.88 130 ASP A O 1
ATOM 1029 N N . ASN A 1 131 ? -2.329 20.989 -35.712 1.00 54.03 131 ASN A N 1
ATOM 1030 C CA . ASN A 1 131 ? -2.872 22.064 -34.870 1.00 54.03 131 ASN A CA 1
ATOM 1031 C C . ASN A 1 131 ? -3.984 21.571 -33.927 1.00 54.03 131 ASN A C 1
ATOM 1033 O O . ASN A 1 131 ? -4.091 22.039 -32.791 1.00 54.03 131 ASN A O 1
ATOM 1037 N N . ASP A 1 132 ? -4.769 20.586 -34.362 1.00 57.62 132 ASP A N 1
ATOM 1038 C CA . ASP A 1 132 ? -5.826 19.979 -33.552 1.00 57.62 132 ASP A CA 1
ATOM 1039 C C . ASP A 1 132 ? -5.253 19.033 -32.487 1.00 57.62 132 ASP A C 1
ATOM 1041 O O . ASP A 1 132 ? -5.785 18.969 -31.381 1.00 57.62 132 ASP A O 1
ATOM 1045 N N . LYS A 1 133 ? -4.115 18.375 -32.757 1.00 59.69 133 LYS A N 1
ATOM 1046 C CA . LYS A 1 133 ? -3.360 17.588 -31.767 1.00 59.69 133 LYS A CA 1
ATOM 1047 C C . LYS A 1 133 ? -2.927 18.451 -30.588 1.00 59.69 133 LYS A C 1
ATOM 1049 O O . LYS A 1 133 ? -3.083 18.035 -29.446 1.00 59.69 133 LYS A O 1
ATOM 1054 N N . ILE A 1 134 ? -2.416 19.659 -30.845 1.00 55.94 134 ILE A N 1
ATOM 1055 C CA . ILE A 1 134 ? -1.960 20.582 -29.793 1.00 55.94 134 ILE A CA 1
ATOM 1056 C C . ILE A 1 134 ? -3.130 21.023 -28.906 1.00 55.94 134 ILE A C 1
ATOM 1058 O O . ILE A 1 134 ? -2.987 21.085 -27.684 1.00 55.94 134 ILE A O 1
ATOM 1062 N N . ASN A 1 135 ? -4.293 21.305 -29.495 1.00 55.25 135 ASN A N 1
ATOM 1063 C CA . ASN A 1 135 ? -5.482 21.686 -28.734 1.00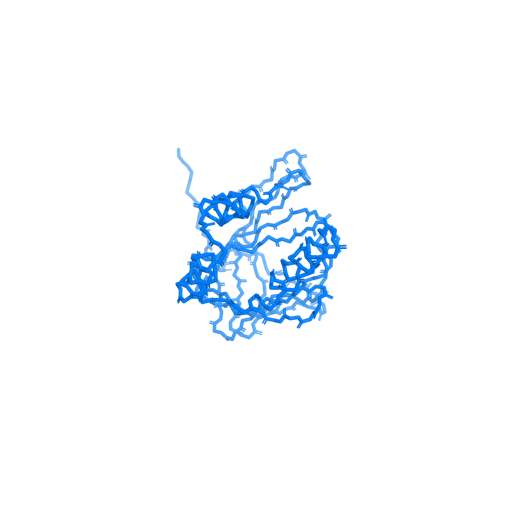 55.25 135 ASN A CA 1
ATOM 1064 C C . ASN A 1 135 ? -6.092 20.493 -27.985 1.00 55.25 135 ASN A C 1
ATOM 1066 O O . ASN A 1 135 ? -6.403 20.630 -26.806 1.00 55.25 135 ASN A O 1
ATOM 1070 N N . ALA A 1 136 ? -6.157 19.308 -28.599 1.00 58.81 136 ALA A N 1
ATOM 1071 C CA . ALA A 1 136 ? -6.593 18.078 -27.939 1.00 58.81 136 ALA A CA 1
ATOM 1072 C C . ALA A 1 136 ? -5.682 17.707 -26.756 1.00 58.81 136 ALA A C 1
ATOM 1074 O O . ALA A 1 136 ? -6.180 17.364 -25.686 1.00 58.81 136 ALA A O 1
ATOM 1075 N N . LEU A 1 137 ? -4.358 17.861 -26.900 1.00 55.12 137 LEU A N 1
ATOM 1076 C CA . LEU A 1 137 ? -3.397 17.698 -25.803 1.00 55.12 137 LEU A CA 1
ATOM 1077 C C . LEU A 1 137 ? -3.664 18.681 -24.660 1.00 55.12 137 LEU A C 1
ATOM 1079 O O . LEU A 1 137 ? -3.550 18.300 -23.501 1.00 55.12 137 LEU A O 1
ATOM 1083 N N . LYS A 1 138 ? -4.020 19.937 -24.957 1.00 52.69 138 LYS A N 1
ATOM 1084 C CA . LYS A 1 138 ? -4.366 20.940 -23.934 1.00 52.69 138 LYS A CA 1
ATOM 1085 C C . LYS A 1 138 ? -5.682 20.616 -23.223 1.00 52.69 138 LYS A C 1
ATOM 1087 O O . LYS A 1 138 ? -5.755 20.808 -22.015 1.00 52.69 138 LYS A O 1
ATOM 1092 N N . THR A 1 139 ? -6.685 20.104 -23.936 1.00 52.47 139 THR A N 1
ATOM 1093 C CA . THR A 1 139 ? -7.968 19.683 -23.352 1.00 52.47 139 THR A CA 1
ATOM 1094 C C . THR A 1 139 ? -7.803 18.442 -22.475 1.00 52.47 139 THR A C 1
ATOM 1096 O O . THR A 1 139 ? -8.235 18.455 -21.329 1.00 52.47 139 THR A O 1
ATOM 1099 N N . ILE A 1 140 ? -7.079 17.421 -22.948 1.00 52.97 140 ILE A N 1
ATOM 1100 C CA . ILE A 1 140 ? -6.747 16.232 -22.146 1.00 52.97 140 ILE A CA 1
ATOM 1101 C C . ILE A 1 140 ? -5.938 16.638 -20.899 1.00 52.97 140 ILE A C 1
ATOM 1103 O O . ILE A 1 140 ? -6.237 16.185 -19.801 1.00 52.97 140 ILE A O 1
ATOM 1107 N N . LYS A 1 141 ? -4.973 17.560 -21.023 1.00 46.53 141 LYS A N 1
ATOM 1108 C CA . LYS A 1 141 ? -4.241 18.126 -19.872 1.00 46.53 141 LYS A CA 1
ATOM 1109 C C . LYS A 1 141 ? -5.131 18.875 -18.868 1.00 46.53 141 LYS A C 1
ATOM 1111 O O . LYS A 1 141 ? -4.739 18.991 -17.714 1.00 46.53 141 LYS A O 1
ATOM 1116 N N . GLY A 1 142 ? -6.269 19.425 -19.298 1.00 39.38 142 GLY A N 1
ATOM 1117 C CA . GLY A 1 142 ? -7.203 20.152 -18.432 1.00 39.38 142 GLY A CA 1
ATOM 1118 C C . GLY A 1 142 ? -8.089 19.236 -17.585 1.00 39.38 142 GLY A C 1
ATOM 1119 O O . GLY A 1 142 ? -8.390 19.577 -16.444 1.00 39.38 142 GLY A O 1
ATOM 1120 N N . ASP A 1 143 ? -8.449 18.066 -18.118 1.00 39.97 143 ASP A N 1
ATOM 1121 C CA . ASP A 1 143 ? -9.309 17.088 -17.436 1.00 39.97 143 ASP A CA 1
ATOM 1122 C C . ASP A 1 143 ? -8.514 16.083 -16.582 1.00 39.97 143 ASP A C 1
ATOM 1124 O O . ASP A 1 143 ? -9.023 15.560 -15.588 1.00 39.97 143 ASP A O 1
ATOM 1128 N N . PHE A 1 144 ? -7.242 15.838 -16.916 1.00 41.28 144 PHE A N 1
ATOM 1129 C CA . PHE A 1 144 ? -6.323 15.057 -16.090 1.00 41.28 144 PHE A CA 1
ATOM 1130 C C . PHE A 1 144 ? -5.519 15.991 -15.181 1.00 41.28 144 PHE A C 1
ATOM 1132 O O . PHE A 1 144 ? -4.465 16.502 -15.553 1.00 41.28 144 PHE A O 1
ATOM 1139 N N . ILE A 1 145 ? -5.992 16.193 -13.949 1.00 40.12 145 ILE A N 1
ATOM 1140 C CA . ILE A 1 145 ? -5.184 16.800 -12.884 1.00 40.12 145 ILE A CA 1
ATOM 1141 C C . ILE A 1 145 ? -4.072 15.807 -12.512 1.00 40.12 145 ILE A C 1
ATOM 1143 O O . ILE A 1 145 ? -4.220 15.030 -11.572 1.00 40.12 145 ILE A O 1
ATOM 1147 N N . CYS A 1 146 ? -2.960 15.794 -13.248 1.00 33.75 146 CYS A N 1
ATOM 1148 C CA . CYS A 1 146 ? -1.701 15.261 -12.736 1.00 33.75 146 CYS A CA 1
ATOM 1149 C C . CYS A 1 146 ? -0.479 15.780 -13.494 1.00 33.75 146 CYS A C 1
ATOM 1151 O O . CYS A 1 146 ? -0.469 15.935 -14.712 1.00 33.75 146 CYS A O 1
ATOM 1153 N N . ASN A 1 147 ? 0.556 16.052 -12.704 1.00 36.72 147 ASN A N 1
ATOM 1154 C CA . ASN A 1 147 ? 1.840 16.666 -13.029 1.00 36.72 147 ASN A CA 1
ATOM 1155 C C . ASN A 1 147 ? 2.759 15.784 -13.900 1.00 36.72 147 ASN A C 1
ATOM 1157 O O . ASN A 1 147 ? 3.943 15.631 -13.597 1.00 36.72 147 ASN A O 1
ATOM 1161 N N . ASP A 1 148 ? 2.261 15.238 -15.006 1.00 40.16 148 ASP A N 1
ATOM 1162 C CA . ASP A 1 148 ? 3.065 14.426 -15.921 1.00 40.16 148 ASP A CA 1
ATOM 1163 C C . ASP A 1 148 ? 3.885 15.305 -16.871 1.00 40.16 148 ASP A C 1
ATOM 1165 O O . ASP A 1 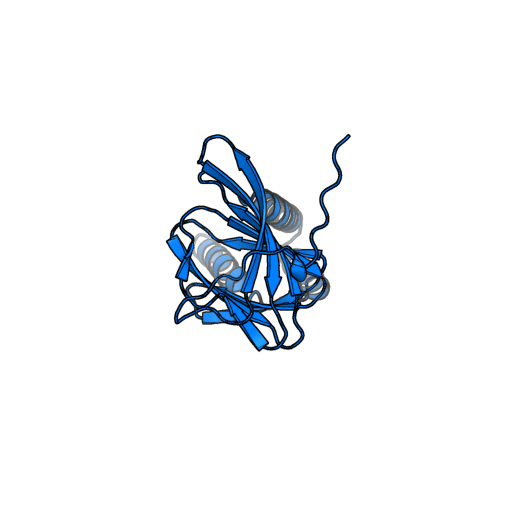148 ? 3.676 15.374 -18.083 1.00 40.16 148 ASP A O 1
ATOM 1169 N N . PHE A 1 149 ? 4.892 15.965 -16.300 1.00 36.44 149 PHE A N 1
ATOM 1170 C CA . PHE A 1 149 ? 5.961 16.622 -17.055 1.00 36.44 149 PHE A CA 1
ATOM 1171 C C . PHE A 1 149 ? 6.780 15.605 -17.882 1.00 36.44 149 PHE A C 1
ATOM 1173 O O . PHE A 1 149 ? 7.446 15.971 -18.848 1.00 36.44 149 PHE A O 1
ATOM 1180 N N . PHE A 1 150 ? 6.692 14.311 -17.548 1.00 38.16 150 PHE A N 1
ATOM 1181 C CA . PHE A 1 150 ? 7.445 13.233 -18.195 1.00 38.16 150 PHE A CA 1
ATOM 1182 C C . PHE A 1 150 ? 6.832 12.752 -19.522 1.00 38.16 150 PHE A C 1
ATOM 1184 O O . PHE A 1 150 ? 7.573 12.428 -20.448 1.00 38.16 150 PHE A O 1
ATOM 1191 N N . LEU A 1 151 ? 5.499 12.783 -19.673 1.00 41.56 151 LEU A N 1
ATOM 1192 C CA . LEU A 1 151 ? 4.843 12.384 -20.930 1.00 41.56 151 LEU A CA 1
ATOM 1193 C C . LEU A 1 151 ? 5.128 13.384 -22.067 1.00 41.56 151 LEU A C 1
ATOM 1195 O O . LEU A 1 151 ? 5.155 13.019 -23.239 1.00 41.56 151 LEU A O 1
ATOM 1199 N N . ILE A 1 152 ? 5.370 14.651 -21.713 1.00 40.44 152 ILE A N 1
ATOM 1200 C CA . ILE A 1 152 ? 5.605 15.744 -22.664 1.00 40.44 152 ILE A CA 1
ATOM 1201 C C . ILE A 1 152 ? 6.989 15.617 -23.307 1.00 40.44 152 ILE A C 1
ATOM 1203 O O . ILE A 1 152 ? 7.110 15.791 -24.515 1.00 40.44 152 ILE A O 1
ATOM 1207 N N . HIS A 1 153 ? 8.019 15.249 -22.539 1.00 38.75 153 HIS A N 1
ATOM 1208 C CA . HIS A 1 153 ? 9.379 15.182 -23.075 1.00 38.75 153 HIS A CA 1
ATOM 1209 C C . HIS A 1 153 ? 9.585 14.027 -24.060 1.00 38.75 153 HIS A C 1
ATOM 1211 O O . HIS A 1 153 ? 10.287 14.207 -25.051 1.00 38.75 153 HIS A O 1
ATOM 1217 N N . GLN A 1 154 ? 8.952 12.872 -23.834 1.00 40.16 154 GLN A N 1
ATOM 1218 C CA . GLN A 1 154 ? 9.057 11.736 -24.755 1.00 40.16 154 GLN A CA 1
ATOM 1219 C C . GLN A 1 154 ? 8.352 12.036 -26.095 1.00 40.16 154 GLN A C 1
ATOM 1221 O O . GLN A 1 154 ? 8.895 11.751 -27.158 1.00 40.16 154 GLN A O 1
ATOM 1226 N N . LEU A 1 155 ? 7.182 12.689 -26.048 1.00 41.31 155 LEU A N 1
ATOM 1227 C CA . LEU A 1 155 ? 6.396 13.050 -27.236 1.00 41.31 155 LEU A CA 1
ATOM 1228 C C . LEU A 1 155 ? 6.984 14.236 -28.024 1.00 41.31 155 LEU A C 1
ATOM 1230 O O . LEU A 1 155 ? 6.914 14.231 -29.252 1.00 41.31 155 LEU A O 1
ATOM 1234 N N . ASP A 1 156 ? 7.587 15.231 -27.361 1.00 39.16 156 ASP A N 1
ATOM 1235 C CA . ASP A 1 156 ? 8.276 16.335 -28.052 1.00 39.16 156 ASP A CA 1
ATOM 1236 C C . ASP A 1 156 ? 9.551 15.862 -28.765 1.00 39.16 156 ASP A C 1
ATOM 1238 O O . ASP A 1 156 ? 9.853 16.337 -29.862 1.00 39.16 156 ASP A O 1
ATOM 1242 N N . VAL A 1 157 ? 10.281 14.898 -28.191 1.00 44.03 157 VAL A N 1
ATOM 1243 C CA . VAL A 1 157 ? 11.456 14.293 -28.842 1.00 44.03 157 VAL A CA 1
ATOM 1244 C C . VAL A 1 157 ? 11.039 13.555 -30.120 1.00 44.03 157 VAL A C 1
ATOM 1246 O O . VAL A 1 157 ? 11.636 13.788 -31.171 1.00 44.03 157 VAL A O 1
ATOM 1249 N N . ASP A 1 158 ? 9.959 12.770 -30.088 1.00 41.34 158 ASP A N 1
ATOM 1250 C CA . ASP A 1 158 ? 9.451 12.057 -31.273 1.00 41.34 158 ASP A CA 1
ATOM 1251 C C . ASP A 1 158 ? 8.882 12.998 -32.357 1.00 41.34 158 ASP A C 1
ATOM 1253 O O . ASP A 1 158 ? 8.978 12.718 -33.559 1.00 41.34 158 ASP A O 1
ATOM 1257 N N . LEU A 1 159 ? 8.317 14.147 -31.967 1.00 44.09 159 LEU A N 1
ATOM 1258 C CA . LEU A 1 159 ? 7.841 15.171 -32.905 1.00 44.09 159 LEU A CA 1
ATOM 1259 C C . LEU A 1 159 ? 8.983 15.983 -33.534 1.00 44.09 159 LEU A C 1
ATOM 1261 O O . LEU A 1 159 ? 8.866 16.384 -34.695 1.00 44.09 159 LEU A O 1
ATOM 1265 N N . GLN A 1 160 ? 10.087 16.218 -32.817 1.00 43.12 160 GLN A N 1
ATOM 1266 C CA . GLN A 1 160 ? 11.258 16.889 -33.390 1.00 43.12 160 GLN A CA 1
ATOM 1267 C C . GLN A 1 160 ? 12.078 15.970 -34.297 1.00 43.12 160 GLN A C 1
ATOM 1269 O O . GLN A 1 160 ? 12.498 16.417 -35.362 1.00 43.12 160 GLN A O 1
ATOM 1274 N N . VAL A 1 161 ? 12.226 14.684 -33.958 1.00 42.31 161 VAL A N 1
ATOM 1275 C CA . VAL A 1 161 ? 12.919 13.701 -34.814 1.00 42.31 161 VAL A CA 1
ATOM 1276 C C . VAL A 1 161 ? 12.228 13.553 -36.179 1.00 42.31 161 VAL A C 1
ATOM 1278 O O . VAL A 1 161 ? 12.900 13.425 -37.199 1.00 42.31 161 VAL A O 1
ATOM 1281 N N . ASN A 1 162 ? 10.898 13.676 -36.238 1.00 40.28 162 ASN A N 1
ATOM 1282 C CA . ASN A 1 162 ? 10.142 13.618 -37.495 1.00 40.28 162 ASN A CA 1
ATOM 1283 C C . ASN A 1 162 ? 10.186 14.904 -38.345 1.00 40.28 162 ASN A C 1
ATOM 1285 O O . ASN A 1 162 ? 9.764 14.876 -39.501 1.00 40.28 162 ASN A O 1
ATOM 1289 N N . LYS A 1 163 ? 10.695 16.030 -37.820 1.00 41.62 163 LYS A N 1
ATOM 1290 C CA . LYS A 1 163 ? 10.924 17.252 -38.617 1.00 41.62 163 LYS A CA 1
ATOM 1291 C C . LYS A 1 163 ? 12.287 17.273 -39.307 1.00 41.62 163 LYS A C 1
ATOM 1293 O O . LYS A 1 163 ? 12.445 18.010 -40.271 1.00 41.62 163 LYS A O 1
ATOM 1298 N N . THR A 1 164 ? 13.246 16.468 -38.853 1.00 35.75 164 THR A N 1
ATOM 1299 C CA . THR A 1 164 ? 14.607 16.411 -39.415 1.00 35.75 164 THR A CA 1
ATOM 1300 C C . THR A 1 164 ? 14.743 15.443 -40.599 1.00 35.75 164 THR A C 1
ATOM 1302 O O . THR A 1 164 ? 15.790 15.412 -41.236 1.00 35.75 164 THR A O 1
ATOM 1305 N N . PHE A 1 165 ? 13.690 14.678 -40.916 1.00 38.25 165 PHE A N 1
ATOM 1306 C CA . PHE A 1 165 ? 13.619 13.739 -42.048 1.00 38.25 165 PHE A CA 1
ATOM 1307 C C . PHE A 1 165 ? 12.507 14.104 -43.054 1.00 38.25 165 PHE A C 1
ATOM 1309 O O . PHE A 1 165 ? 11.749 13.243 -43.505 1.00 38.25 165 PHE A O 1
ATOM 1316 N N . LYS A 1 166 ? 12.403 15.386 -43.412 1.00 37.38 166 LYS A N 1
ATOM 1317 C CA . LYS A 1 166 ? 11.692 15.848 -44.612 1.00 37.38 166 LYS A CA 1
ATOM 1318 C C . LYS A 1 166 ? 12.555 16.815 -45.400 1.00 37.38 166 LYS A C 1
ATOM 1320 O O . LYS A 1 166 ? 13.214 17.653 -44.750 1.00 37.38 166 LYS A O 1
#

Secondary structure (DSSP, 8-state):
-------GGGSEEEEETTEEEEEEEEEEEETTTEEEEEEEEEEEEEEEEEE-SS-EEEEEEEEEEEEEETT--EEEEETT-EEEE-TT-EEEEE-SS-EEEEEEE-TT---HHHHHHHHHHHHHHHTS-HHHHHHHHHHHHHHS-S--HHHHHHHHHHHHHTTTT-

Foldseek 3Di:
DDDDDPDQVPWDDDDDPFWDQKTWDWPDDDPVFKTKIKIKRAAFTKPGKDFQQAKKKKAFQAAKKFKAWPVRDTDIDGHRDMDIDHGRITMMITHRHMTIIMMIGGRPDDPVVVVVVVVVLVVVLVVDDPVVSVVVVVVVPVVDPDDPPPVVVVVVVVVVVVVVPD

Organism: NCBI:txid3039389

InterPro domains:
  IPR011051 RmlC-like cupin domain superfamily [SSF51182] (26-109)
  IPR014710 RmlC-like jelly roll fold [G3DSA:2.60.120.10] (12-111)

pLDDT: mean 78.61, std 22.09, range [33.75, 98.5]

Radius of gyration: 19.49 Å; chains: 1; bounding box: 35×43×60 Å

Sequence (166 aa):
MKIYPLEKSKATKINNHNLSGFFINRLTTLDSKISINFIHLEANGIIGNHKAPVNQILLIVQGEAIVSSKNHTSVSVSKNTAVFFEAGEMHETRTNNGLNAVIIERPDLKDDLFHIINKFSTLILYKFSDNDKINALKTIKGDFICNDFFLIHQLDVDLQVNKTFK